Protein AF-Q59081-F1 (afdb_monomer_lite)

Secondary structure (DSSP, 8-state):
--EEETTEEETTGGG-S---TT-------TT-TTS-TT--PPPP--TTS--------TT---GGGGTT------SS---SSSSSS--

pLDDT: mean 97.52, std 2.12, range [86.75, 98.81]

InterPro domains:
  IPR001424 Superoxide dismutase, copper/zinc binding domain [PF00080] (12-82)
  IPR036423 Superoxide dismutase-like, copper/zinc binding domain superfamily [G3DSA:2.60.40.200] (1-87)
  IPR036423 Superoxide dismutase-like, copper/zinc binding domain superfamily [SSF49329] (2-85)

Foldseek 3Di:
DFDDDPNDGHPPCVQPDAAAPPPLVWFADLPDPSHRVRRWAWFDADPVRDTDDDTDNPSDDDPVVCPPHDDDHDPDTPPRGCPPHHD

Structure (mmCIF, N/CA/C/O backbone):
data_AF-Q59081-F1
#
_entry.id   AF-Q59081-F1
#
loop_
_atom_site.group_PDB
_atom_site.id
_atom_site.type_symbol
_atom_site.label_atom_id
_atom_site.label_alt_id
_atom_site.label_comp_id
_atom_site.label_asym_id
_atom_site.label_entity_id
_atom_site.label_seq_id
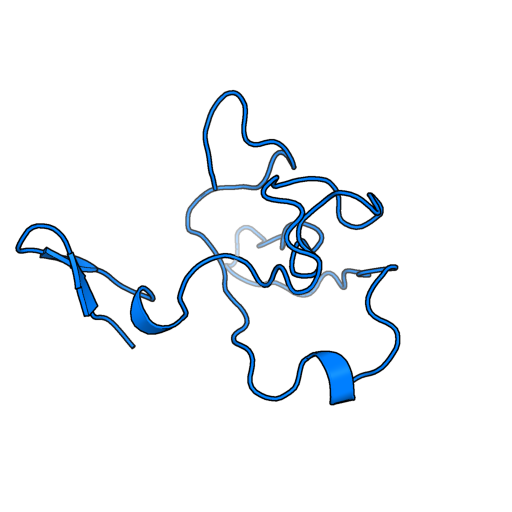_atom_site.pdbx_PDB_ins_code
_atom_site.Cartn_x
_atom_site.Cartn_y
_atom_site.Cartn_z
_atom_site.occupancy
_atom_site.B_iso_or_equiv
_atom_site.auth_seq_id
_atom_site.auth_comp_id
_atom_site.auth_asym_id
_atom_site.auth_atom_id
_atom_site.pdbx_PDB_model_num
ATOM 1 N N . GLU A 1 1 ? -17.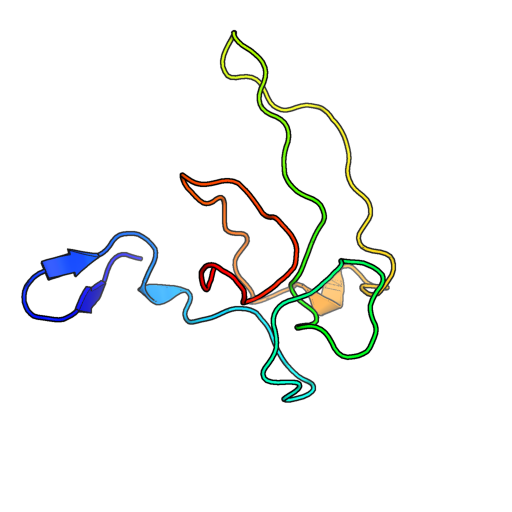180 9.514 5.801 1.00 86.75 1 GLU A N 1
ATOM 2 C CA . GLU A 1 1 ? -17.970 9.514 7.052 1.00 86.75 1 GLU A CA 1
ATOM 3 C C . GLU A 1 1 ? -17.534 8.413 8.006 1.00 86.75 1 GLU A C 1
ATOM 5 O O . GLU A 1 1 ? -17.258 7.306 7.539 1.00 86.75 1 GLU A O 1
ATOM 10 N N . PRO A 1 2 ? -17.457 8.686 9.318 1.00 92.25 2 PRO A N 1
ATOM 11 C CA . PRO A 1 2 ? -17.324 7.635 10.314 1.00 92.25 2 PRO A CA 1
ATOM 12 C C . PRO A 1 2 ? -18.600 6.780 10.368 1.00 92.25 2 PRO A C 1
ATOM 14 O O . PRO A 1 2 ? -19.702 7.270 10.123 1.00 92.25 2 PRO A O 1
ATOM 17 N N . LYS A 1 3 ? -18.456 5.496 10.692 1.00 94.44 3 LYS A N 1
ATOM 18 C CA . LYS A 1 3 ? -19.578 4.576 10.949 1.00 94.44 3 LYS A CA 1
ATOM 19 C C . LYS A 1 3 ? -19.268 3.713 12.167 1.00 94.44 3 LYS A C 1
ATOM 21 O O . LYS A 1 3 ? -18.107 3.563 12.542 1.00 94.44 3 LYS A O 1
ATOM 26 N N . GLU A 1 4 ? -20.299 3.162 12.794 1.00 94.44 4 GLU A N 1
ATOM 27 C CA . GLU A 1 4 ? -20.129 2.236 13.912 1.00 94.44 4 GLU A CA 1
ATOM 28 C C . GLU A 1 4 ? -19.730 0.840 13.409 1.00 94.44 4 GLU A C 1
ATOM 30 O O . GLU A 1 4 ? -20.335 0.314 12.474 1.00 94.44 4 GLU A O 1
ATOM 35 N N . LYS A 1 5 ? -18.706 0.249 14.030 1.00 92.25 5 LYS A N 1
ATOM 36 C CA . LYS A 1 5 ? -18.298 -1.150 13.868 1.00 92.25 5 LYS A CA 1
ATOM 37 C C . LYS A 1 5 ? -17.926 -1.696 15.238 1.00 92.25 5 LYS A C 1
ATOM 39 O O . LYS A 1 5 ? -17.151 -1.068 15.956 1.00 92.25 5 LYS A O 1
ATOM 44 N N . ASP A 1 6 ? -18.513 -2.829 15.610 1.00 94.25 6 ASP A N 1
ATOM 45 C CA . ASP A 1 6 ? -18.269 -3.502 16.892 1.00 94.25 6 ASP A CA 1
ATOM 46 C C . ASP A 1 6 ? -18.422 -2.565 18.114 1.00 94.25 6 ASP A C 1
ATOM 48 O O . ASP A 1 6 ? -17.610 -2.576 19.041 1.00 94.25 6 ASP A O 1
ATOM 52 N N . GLY A 1 7 ? -19.442 -1.696 18.090 1.00 95.75 7 GLY A N 1
ATOM 53 C CA . GLY A 1 7 ? -19.728 -0.726 19.158 1.00 95.75 7 GLY A CA 1
ATOM 54 C C . GLY A 1 7 ? -18.792 0.487 19.203 1.00 95.75 7 GLY A C 1
ATOM 55 O O . GLY A 1 7 ? -18.841 1.269 20.152 1.00 95.75 7 GLY A O 1
ATOM 56 N N . LYS A 1 8 ? -17.906 0.651 18.212 1.00 95.94 8 LYS A N 1
ATOM 57 C CA . LYS A 1 8 ? -16.951 1.763 18.132 1.00 95.94 8 LYS A CA 1
ATOM 58 C C . LYS A 1 8 ? -17.177 2.593 16.878 1.00 95.94 8 LYS A C 1
ATOM 60 O O . LYS A 1 8 ? -17.244 2.069 15.764 1.00 95.94 8 LYS A O 1
ATOM 65 N N . LEU A 1 9 ? -17.217 3.913 17.047 1.00 96.19 9 LEU A N 1
ATOM 66 C CA . LEU A 1 9 ? -17.212 4.844 15.925 1.00 96.19 9 LEU A CA 1
ATOM 67 C C . LEU A 1 9 ? -15.840 4.797 15.236 1.00 96.19 9 LEU A C 1
ATOM 69 O O . LEU A 1 9 ? -14.834 5.218 15.802 1.00 96.19 9 LEU A O 1
ATOM 73 N N . THR A 1 10 ? -15.804 4.264 14.018 1.00 96.44 10 THR A N 1
ATOM 74 C CA . THR A 1 10 ? -14.580 4.038 13.245 1.00 96.44 10 THR A CA 1
ATOM 75 C C . THR A 1 10 ? -14.464 5.091 12.147 1.00 96.44 10 THR A C 1
ATOM 77 O O . THR A 1 10 ? -15.378 5.257 11.334 1.00 96.44 10 THR A O 1
ATOM 80 N N . ALA A 1 11 ? -13.344 5.818 12.125 1.00 96.88 11 ALA A N 1
ATOM 81 C CA . ALA A 1 11 ? -13.064 6.845 11.123 1.00 96.88 11 ALA A CA 1
ATOM 82 C C . ALA A 1 11 ? -13.012 6.247 9.707 1.00 96.88 11 ALA A C 1
ATOM 84 O O . ALA A 1 11 ? -12.543 5.130 9.516 1.00 96.88 11 ALA A O 1
ATOM 85 N N . GLY A 1 12 ? -13.519 6.982 8.714 1.00 96.62 12 GLY A N 1
ATOM 86 C CA . GLY A 1 12 ? -13.436 6.598 7.297 1.00 96.62 12 GLY A CA 1
ATOM 87 C C . GLY A 1 12 ? -14.309 5.414 6.860 1.00 96.62 12 GLY A C 1
ATOM 88 O O . GLY A 1 12 ? -14.546 5.271 5.666 1.00 96.62 12 GLY A O 1
ATOM 89 N N . LEU A 1 13 ? -14.868 4.630 7.791 1.00 96.62 13 LEU A N 1
ATOM 90 C CA . LEU A 1 13 ? -15.581 3.376 7.506 1.00 96.62 13 LEU A CA 1
ATOM 91 C C . LEU A 1 13 ? -16.742 3.514 6.501 1.00 96.62 13 LEU A C 1
ATOM 93 O O . LEU A 1 13 ? -17.097 2.561 5.812 1.00 96.62 13 LEU A O 1
ATOM 97 N N . GLY A 1 14 ? -17.339 4.700 6.379 1.00 96.62 14 GLY A N 1
ATOM 98 C CA . GLY A 1 14 ? -18.363 4.984 5.377 1.00 96.62 14 GLY A CA 1
ATOM 99 C C . GLY A 1 14 ? -17.914 4.848 3.920 1.00 96.62 14 GLY A C 1
ATOM 100 O O . GLY A 1 14 ? -18.791 4.702 3.074 1.00 96.62 14 GLY A O 1
ATOM 101 N N . ALA A 1 15 ? -16.608 4.866 3.643 1.00 97.56 15 ALA A N 1
ATOM 102 C CA . ALA A 1 15 ? -16.040 4.656 2.312 1.00 97.56 15 ALA A CA 1
ATOM 103 C C . ALA A 1 15 ? -16.197 3.214 1.794 1.00 97.56 15 ALA A C 1
ATOM 105 O O . ALA A 1 15 ? -16.229 3.007 0.585 1.00 97.56 15 ALA A O 1
ATOM 106 N N . GLY A 1 16 ? -16.347 2.231 2.689 1.00 96.81 16 GLY A N 1
ATOM 107 C CA . GLY A 1 16 ? -16.316 0.813 2.327 1.00 96.81 16 GLY A CA 1
ATOM 108 C C . GLY A 1 16 ? -14.891 0.257 2.254 1.00 96.81 16 GLY A C 1
ATOM 109 O O . GLY A 1 16 ? -13.980 0.807 2.869 1.00 96.81 16 GLY A O 1
ATOM 110 N N . GLY A 1 17 ? -14.729 -0.873 1.562 1.00 97.00 17 GLY A N 1
ATOM 111 C CA . GLY A 1 17 ? -13.420 -1.473 1.290 1.00 97.00 17 GLY A CA 1
ATOM 112 C C . GLY A 1 17 ? -12.727 -0.843 0.079 1.00 97.00 17 GLY A C 1
ATOM 113 O O . GLY A 1 17 ? -13.213 0.134 -0.494 1.00 97.00 17 GLY A O 1
ATOM 114 N N . HIS A 1 18 ? -11.604 -1.432 -0.329 1.00 98.50 18 HIS A N 1
ATOM 115 C CA . HIS A 1 18 ? -10.894 -1.025 -1.540 1.00 98.50 18 HIS A CA 1
ATOM 116 C C . HIS A 1 18 ? -11.792 -1.146 -2.778 1.00 98.50 18 HIS A C 1
ATOM 118 O O . HIS A 1 18 ? -12.659 -2.018 -2.867 1.00 98.50 18 HIS A O 1
ATOM 124 N N . TRP A 1 19 ? -11.589 -0.251 -3.746 1.00 98.62 19 TRP A N 1
ATOM 125 C CA . TRP A 1 19 ? -12.352 -0.269 -4.989 1.00 98.62 19 TRP A CA 1
ATOM 126 C C . TRP A 1 19 ? -11.926 -1.452 -5.863 1.00 98.62 19 TRP A C 1
ATOM 128 O O . TRP A 1 19 ? -10.875 -1.428 -6.504 1.00 98.62 19 TRP A O 1
ATOM 138 N N . ASP A 1 20 ? -12.768 -2.482 -5.893 1.00 98.56 20 ASP A N 1
ATOM 139 C CA . ASP A 1 20 ? -12.531 -3.725 -6.625 1.00 98.56 20 ASP A CA 1
ATOM 140 C C . ASP A 1 20 ? -13.688 -4.060 -7.589 1.00 98.56 20 ASP A C 1
ATOM 142 O O . ASP A 1 20 ? -14.502 -4.949 -7.335 1.00 98.56 20 ASP A O 1
ATOM 146 N N . PRO A 1 21 ? -13.809 -3.348 -8.722 1.00 97.94 21 PRO A N 1
ATOM 147 C CA . PRO A 1 21 ? -14.873 -3.594 -9.695 1.00 97.94 21 PRO A CA 1
ATOM 148 C C . PRO A 1 21 ? -14.699 -4.907 -10.474 1.00 97.94 21 PRO A C 1
ATOM 150 O O . PRO A 1 21 ? -15.607 -5.295 -11.207 1.00 97.94 21 PRO A O 1
ATOM 153 N N . LYS A 1 22 ? -13.540 -5.570 -10.361 1.00 97.31 22 LYS A N 1
ATOM 154 C CA . LYS A 1 22 ? -13.248 -6.847 -11.026 1.00 97.31 22 LYS A CA 1
ATOM 155 C C . LYS A 1 22 ? -13.403 -8.049 -10.088 1.00 97.31 22 LYS A C 1
ATOM 157 O O . LYS A 1 22 ? -13.193 -9.167 -10.549 1.00 97.31 22 LYS A O 1
ATOM 162 N N . ASP A 1 23 ? -13.794 -7.820 -8.831 1.00 97.75 23 ASP A N 1
ATOM 163 C CA . ASP A 1 23 ? -13.970 -8.853 -7.804 1.00 97.75 23 ASP A CA 1
ATOM 164 C C . ASP A 1 23 ? -12.728 -9.757 -7.676 1.00 97.75 23 ASP A C 1
ATOM 166 O O . ASP A 1 23 ? -12.828 -10.986 -7.597 1.00 97.75 23 ASP A O 1
ATOM 170 N N . THR A 1 24 ? -11.542 -9.136 -7.709 1.00 98.19 24 THR A N 1
ATOM 171 C CA . THR A 1 24 ? -10.257 -9.826 -7.573 1.00 98.19 24 THR A CA 1
ATOM 172 C C . THR A 1 24 ? -10.047 -10.381 -6.169 1.00 98.19 24 THR A C 1
ATOM 174 O O . THR A 1 24 ? -9.363 -11.393 -6.022 1.00 98.19 24 THR A O 1
ATOM 177 N N . LYS A 1 25 ? -10.659 -9.759 -5.148 1.00 97.69 25 LYS A N 1
ATOM 178 C CA . LYS A 1 25 ? -10.587 -10.161 -3.732 1.00 97.69 25 LYS A CA 1
ATOM 179 C C . LYS A 1 25 ? -9.160 -10.270 -3.179 1.00 97.69 25 LYS A C 1
ATOM 181 O O . LYS A 1 25 ? -8.921 -11.070 -2.274 1.00 97.69 25 LYS A O 1
ATOM 186 N N . GLN A 1 26 ? -8.224 -9.500 -3.727 1.00 98.00 26 GLN A N 1
ATOM 187 C CA . GLN A 1 26 ? -6.848 -9.453 -3.242 1.00 98.00 26 GLN A CA 1
ATOM 188 C C . GLN A 1 26 ? -6.259 -8.050 -3.385 1.00 98.00 26 GLN A C 1
ATOM 190 O O . GLN A 1 26 ? -6.391 -7.400 -4.430 1.00 98.00 26 GLN A O 1
ATOM 195 N N . HIS A 1 27 ? -5.579 -7.617 -2.330 1.00 98.75 27 HIS A N 1
ATOM 196 C CA . HIS A 1 27 ? -4.760 -6.419 -2.337 1.00 98.75 27 HIS A CA 1
ATOM 197 C C . HIS A 1 27 ? -3.396 -6.716 -2.974 1.00 98.75 27 HIS A C 1
ATOM 199 O O . HIS A 1 27 ? -2.800 -7.771 -2.737 1.00 98.75 27 HIS A O 1
ATOM 205 N N . GLY A 1 28 ? -2.890 -5.796 -3.795 1.00 98.69 28 GLY A N 1
ATOM 206 C CA . GLY A 1 28 ? -1.649 -6.010 -4.530 1.00 98.69 28 GLY A CA 1
ATOM 207 C C . GLY A 1 28 ? -1.027 -4.742 -5.099 1.00 98.69 28 GLY A C 1
ATOM 208 O O . GLY A 1 28 ? -1.322 -3.621 -4.683 1.00 98.69 28 GLY A O 1
ATOM 209 N N . TYR A 1 29 ? -0.114 -4.918 -6.054 1.00 98.75 29 TYR A N 1
ATOM 210 C CA . TYR A 1 29 ? 0.646 -3.792 -6.592 1.00 98.75 29 TYR A CA 1
ATOM 211 C C . TYR A 1 29 ? -0.192 -2.891 -7.520 1.00 98.75 29 TYR A C 1
ATOM 213 O O . TYR A 1 29 ? -1.057 -3.369 -8.257 1.00 98.75 29 TYR A O 1
ATOM 221 N N . PRO A 1 30 ? 0.151 -1.596 -7.648 1.00 98.75 30 PRO A N 1
ATOM 222 C CA . PRO A 1 30 ? -0.554 -0.672 -8.547 1.00 98.75 30 PRO A CA 1
ATOM 223 C C . PRO A 1 30 ? -0.499 -1.054 -10.034 1.00 98.75 30 PRO A C 1
ATOM 225 O O . PRO A 1 30 ? -1.338 -0.622 -10.828 1.00 98.75 30 PRO A O 1
ATOM 228 N N . TRP A 1 31 ? 0.494 -1.856 -10.420 1.00 98.69 31 TRP A N 1
ATOM 229 C CA . TRP A 1 31 ? 0.705 -2.397 -11.767 1.00 98.69 31 TRP A CA 1
ATOM 230 C C . TRP A 1 31 ? 0.260 -3.860 -11.916 1.00 98.69 31 TRP A C 1
ATOM 232 O O . TRP A 1 31 ? 0.504 -4.460 -12.959 1.00 98.69 31 TRP A O 1
ATOM 242 N N . GLN A 1 32 ? -0.360 -4.441 -10.889 1.00 98.69 32 GLN A N 1
ATOM 243 C CA . GLN A 1 32 ? -0.814 -5.825 -10.885 1.00 98.69 32 GLN A CA 1
ATOM 244 C C . GLN A 1 32 ? -2.286 -5.906 -11.319 1.00 98.69 32 GLN A C 1
ATOM 246 O O . GLN A 1 32 ? -3.176 -5.314 -10.707 1.00 98.69 32 GLN A O 1
ATOM 251 N N . ASP A 1 33 ? -2.556 -6.618 -12.413 1.00 98.44 33 ASP A N 1
ATOM 252 C CA . ASP A 1 33 ? -3.888 -6.644 -13.031 1.00 98.44 33 ASP A CA 1
ATOM 253 C C . ASP A 1 33 ? -4.934 -7.437 -12.239 1.00 98.44 33 ASP A C 1
ATOM 255 O O . ASP A 1 33 ? -6.128 -7.158 -12.376 1.00 98.44 33 ASP A O 1
ATOM 259 N N . ASP A 1 34 ? -4.496 -8.381 -11.407 1.00 98.31 34 ASP A N 1
ATOM 260 C CA . ASP A 1 34 ? -5.330 -9.174 -10.505 1.00 98.31 34 ASP A CA 1
ATOM 261 C C . ASP A 1 34 ? -5.409 -8.584 -9.084 1.00 98.31 34 ASP A C 1
ATOM 263 O O . ASP A 1 34 ? -5.946 -9.229 -8.200 1.00 98.31 34 ASP A O 1
ATOM 267 N N . ALA A 1 35 ? -4.928 -7.365 -8.829 1.00 98.69 35 ALA A N 1
ATOM 268 C CA . ALA A 1 35 ? -5.148 -6.644 -7.566 1.00 98.69 35 ALA A CA 1
ATOM 269 C C . ALA A 1 35 ? -6.393 -5.739 -7.630 1.00 98.69 35 ALA A C 1
ATOM 271 O O . ALA A 1 35 ? -6.832 -5.384 -8.733 1.00 98.69 35 ALA A O 1
ATOM 272 N N . HIS A 1 36 ? -6.920 -5.283 -6.486 1.00 98.75 36 HIS A N 1
ATOM 273 C CA . HIS A 1 36 ? -8.015 -4.301 -6.462 1.00 98.75 36 HIS A CA 1
ATOM 274 C C . HIS A 1 36 ? -7.682 -3.107 -7.369 1.00 98.75 36 HIS A C 1
ATOM 276 O O . HIS A 1 36 ? -6.561 -2.599 -7.347 1.00 98.75 36 HIS A O 1
ATOM 282 N N . LEU A 1 37 ? -8.623 -2.623 -8.188 1.00 98.62 37 LEU A N 1
ATOM 283 C CA . LEU A 1 37 ? -8.343 -1.519 -9.125 1.00 98.62 37 LEU A CA 1
ATOM 284 C C . LEU A 1 37 ? -7.974 -0.209 -8.407 1.00 98.62 37 LEU A C 1
ATOM 286 O O . LEU A 1 37 ? -7.240 0.609 -8.959 1.00 98.62 37 LEU A O 1
ATOM 290 N N . GLY A 1 38 ? -8.462 -0.036 -7.177 1.00 98.69 38 GLY A N 1
ATOM 291 C CA . GLY A 1 38 ? -8.157 1.089 -6.300 1.00 98.69 38 GLY A CA 1
ATOM 292 C C . GLY A 1 38 ? -6.788 1.050 -5.621 1.00 98.69 38 GLY A C 1
ATOM 293 O O . GLY A 1 38 ? -6.476 2.004 -4.918 1.00 98.69 38 GLY A O 1
ATOM 294 N N . ASP A 1 39 ? -5.978 0.004 -5.812 1.00 98.81 39 ASP A N 1
ATOM 295 C CA . ASP A 1 39 ? -4.631 -0.057 -5.236 1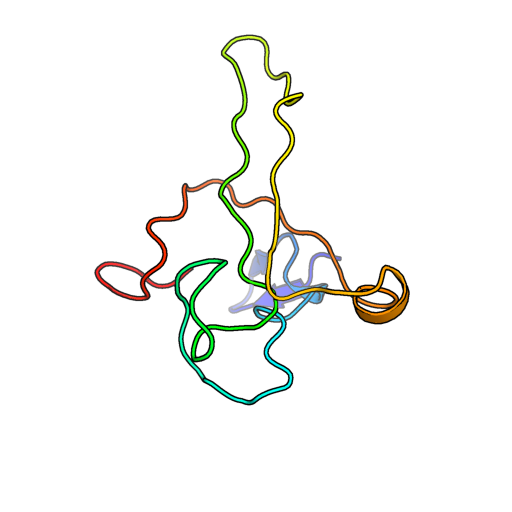.00 98.81 39 ASP A CA 1
ATOM 296 C C . ASP A 1 39 ? -3.683 0.900 -5.988 1.00 98.81 39 ASP A C 1
ATOM 298 O O . ASP A 1 39 ? -3.402 0.731 -7.184 1.00 98.81 39 ASP A O 1
ATOM 302 N N . LEU A 1 40 ? -3.211 1.932 -5.279 1.00 98.81 40 LEU A N 1
ATOM 303 C CA . LEU A 1 40 ? -2.338 3.010 -5.766 1.00 98.81 40 LEU A CA 1
ATOM 304 C C . LEU A 1 40 ? -0.939 2.893 -5.137 1.00 98.81 40 LEU A C 1
ATOM 306 O O . LEU A 1 40 ? -0.792 2.231 -4.114 1.00 98.81 40 LEU A O 1
ATOM 310 N N . PRO A 1 41 ? 0.107 3.539 -5.688 1.00 98.75 41 PRO A N 1
ATOM 311 C CA . PRO A 1 41 ? 1.386 3.608 -4.988 1.00 98.75 41 PRO A CA 1
ATOM 312 C C . PRO A 1 41 ? 1.250 4.359 -3.657 1.00 98.75 41 PRO A C 1
ATOM 314 O O . PRO A 1 41 ? 0.508 5.341 -3.569 1.00 98.75 41 PRO A O 1
ATOM 317 N N . ALA A 1 42 ? 2.008 3.928 -2.647 1.00 98.62 42 ALA A N 1
ATOM 318 C CA . ALA A 1 42 ? 2.002 4.552 -1.328 1.00 98.62 42 ALA A CA 1
ATOM 319 C C . ALA A 1 42 ? 2.349 6.053 -1.384 1.00 98.62 42 ALA A C 1
ATOM 321 O O . ALA A 1 42 ? 3.275 6.481 -2.080 1.00 98.62 42 ALA A O 1
ATOM 322 N N . LEU A 1 43 ? 1.628 6.857 -0.598 1.00 98.75 43 LEU A N 1
ATOM 323 C CA . LEU A 1 43 ? 1.902 8.283 -0.442 1.00 98.75 43 LEU A CA 1
ATOM 324 C C . LEU A 1 43 ? 3.137 8.497 0.443 1.00 98.75 43 LEU A C 1
ATOM 326 O O . LEU A 1 43 ? 3.212 7.973 1.552 1.00 98.75 43 LEU A O 1
ATOM 330 N N . THR A 1 44 ? 4.078 9.328 -0.007 1.00 98.69 44 THR A N 1
ATOM 331 C CA . THR A 1 44 ? 5.214 9.756 0.823 1.00 98.69 44 THR A CA 1
ATOM 332 C C . THR A 1 44 ? 4.904 11.080 1.514 1.00 98.69 44 THR A C 1
ATOM 334 O O . THR A 1 44 ? 4.618 12.076 0.846 1.00 98.69 44 THR A O 1
ATOM 337 N N . VAL A 1 45 ? 5.020 11.097 2.843 1.00 98.62 45 VAL A N 1
ATOM 338 C CA . VAL A 1 45 ? 4.926 12.302 3.678 1.00 98.62 45 VAL A CA 1
ATOM 339 C C . VAL A 1 45 ? 6.304 12.590 4.274 1.00 98.62 45 VAL A C 1
ATOM 341 O O . VAL A 1 45 ? 6.930 11.701 4.851 1.00 98.62 45 VAL A O 1
ATOM 344 N N . LEU A 1 46 ? 6.798 13.817 4.111 1.00 98.62 46 LEU A N 1
ATOM 345 C CA . LEU A 1 46 ? 8.087 14.250 4.648 1.00 98.62 46 LEU A CA 1
ATOM 346 C C . LEU A 1 46 ? 7.991 14.589 6.143 1.00 98.62 46 LEU A C 1
ATOM 348 O O . LEU A 1 46 ? 6.910 14.688 6.721 1.00 98.62 46 LEU A O 1
ATOM 352 N N . HIS A 1 47 ? 9.146 14.796 6.779 1.00 98.56 47 HIS A N 1
ATOM 353 C CA . HIS A 1 47 ? 9.236 15.102 8.211 1.00 98.56 47 HIS A CA 1
ATOM 354 C C . HIS A 1 47 ? 8.485 16.383 8.625 1.00 98.56 47 HIS A C 1
ATOM 356 O O . HIS A 1 47 ? 8.058 16.497 9.769 1.00 98.56 47 HIS A O 1
ATOM 362 N N . ASP A 1 48 ? 8.300 17.332 7.705 1.00 98.56 48 ASP A N 1
ATOM 363 C CA . ASP A 1 48 ? 7.534 18.565 7.927 1.00 98.56 48 ASP A CA 1
ATOM 364 C C . ASP A 1 48 ? 6.008 18.385 7.778 1.00 98.56 48 ASP A C 1
ATOM 366 O O . ASP A 1 48 ? 5.254 19.343 7.938 1.00 98.56 48 ASP A O 1
ATOM 370 N N . GLY A 1 49 ? 5.544 17.168 7.475 1.00 98.62 49 GLY A N 1
ATOM 371 C CA . GLY A 1 49 ? 4.134 16.843 7.263 1.00 98.62 49 GLY A CA 1
ATOM 372 C C . GLY A 1 49 ? 3.626 17.099 5.842 1.00 98.62 49 GLY A C 1
ATOM 373 O O . GLY A 1 49 ? 2.433 16.932 5.591 1.00 98.62 49 GLY A O 1
ATOM 374 N N . THR A 1 50 ? 4.489 17.491 4.900 1.00 98.75 50 THR A N 1
ATOM 375 C CA . THR A 1 50 ? 4.091 17.745 3.509 1.00 98.75 50 THR A CA 1
ATOM 376 C C . THR A 1 50 ? 4.130 16.482 2.647 1.00 98.75 50 THR A C 1
ATOM 378 O O . THR A 1 50 ? 4.938 15.579 2.859 1.00 98.75 50 THR A O 1
ATOM 381 N N . ALA A 1 51 ? 3.261 16.429 1.634 1.00 98.81 51 ALA A N 1
ATOM 382 C CA . ALA A 1 51 ? 3.212 15.362 0.638 1.00 98.81 51 ALA A CA 1
ATOM 383 C C . ALA A 1 51 ? 3.069 15.974 -0.763 1.00 98.81 51 ALA A C 1
ATOM 385 O O . ALA A 1 51 ? 2.006 16.472 -1.129 1.00 98.81 51 ALA A O 1
ATOM 386 N N . ALA A 1 52 ? 4.160 15.973 -1.532 1.00 98.44 52 ALA A N 1
ATOM 387 C CA . ALA A 1 52 ? 4.232 16.605 -2.857 1.00 98.44 52 ALA A CA 1
ATOM 388 C C . ALA A 1 52 ? 4.803 15.684 -3.951 1.00 98.44 52 ALA A C 1
ATOM 390 O O . ALA A 1 52 ? 4.966 16.107 -5.095 1.00 98.44 52 ALA A O 1
ATOM 391 N N . ASN A 1 53 ? 5.131 14.433 -3.617 1.00 98.62 53 ASN A N 1
ATOM 392 C CA . ASN A 1 53 ? 5.630 13.469 -4.591 1.00 98.62 53 ASN A CA 1
ATOM 393 C C . ASN A 1 53 ? 4.460 12.905 -5.422 1.00 98.62 53 ASN A C 1
ATOM 395 O O . ASN A 1 53 ? 3.538 12.336 -4.837 1.00 98.62 53 ASN A O 1
ATOM 399 N N . PRO A 1 54 ? 4.458 13.061 -6.760 1.00 98.62 54 PRO A N 1
ATOM 400 C CA . PRO A 1 54 ? 3.408 12.494 -7.594 1.00 98.62 54 PRO A CA 1
ATOM 401 C C . PRO A 1 54 ? 3.557 10.974 -7.695 1.00 98.62 54 PRO A C 1
ATOM 403 O O . PRO A 1 54 ? 4.667 10.449 -7.767 1.00 98.62 54 PRO A O 1
ATOM 406 N N . VAL A 1 55 ? 2.422 10.286 -7.794 1.00 98.75 55 VAL A N 1
ATOM 407 C CA . VAL A 1 55 ? 2.348 8.841 -8.024 1.00 98.75 55 VAL A CA 1
ATOM 408 C C . VAL A 1 55 ? 1.525 8.545 -9.274 1.00 98.75 55 VAL A C 1
ATOM 410 O O . VAL A 1 55 ? 0.657 9.328 -9.662 1.00 98.75 55 VAL A O 1
ATOM 413 N N . LEU A 1 56 ? 1.803 7.413 -9.918 1.00 98.75 56 LEU A N 1
ATOM 414 C CA . LEU A 1 56 ? 1.108 6.961 -11.120 1.00 98.75 56 LEU A CA 1
ATOM 415 C C . LEU A 1 56 ? 0.394 5.638 -10.838 1.00 98.75 56 LEU A C 1
ATOM 417 O O . LEU A 1 56 ? 1.033 4.666 -10.447 1.00 98.75 56 LEU A O 1
ATOM 421 N N . ALA A 1 57 ? -0.908 5.588 -11.110 1.00 98.75 57 ALA A N 1
ATOM 422 C CA . ALA A 1 57 ? -1.686 4.355 -11.129 1.00 98.75 57 ALA A CA 1
ATOM 423 C C . ALA A 1 57 ? -1.859 3.889 -12.585 1.00 98.75 57 ALA A C 1
ATOM 425 O O . ALA A 1 57 ? -2.761 4.363 -13.276 1.00 98.75 57 ALA A O 1
ATOM 426 N N . PRO A 1 58 ? -1.005 2.983 -13.099 1.00 98.69 58 PRO A N 1
ATOM 427 C CA . PRO A 1 58 ? -0.978 2.666 -14.525 1.00 98.69 58 PRO A CA 1
ATOM 428 C C . PRO A 1 58 ? -2.246 1.960 -15.020 1.00 98.69 58 PRO A C 1
ATOM 430 O O . PRO A 1 58 ? -2.464 1.927 -16.229 1.00 98.69 58 PRO A O 1
ATOM 433 N N . ARG A 1 59 ? -3.081 1.400 -14.137 1.00 98.69 59 ARG A N 1
ATOM 434 C CA . ARG A 1 59 ? -4.320 0.688 -14.499 1.00 98.69 59 ARG A CA 1
ATOM 435 C C . ARG A 1 59 ? -5.539 1.604 -14.662 1.00 98.69 59 ARG A C 1
ATOM 437 O O . ARG A 1 59 ? -6.461 1.233 -15.382 1.00 98.69 59 ARG A O 1
ATOM 444 N N . ILE A 1 60 ? -5.525 2.800 -14.071 1.00 98.56 60 ILE A N 1
ATOM 445 C CA . ILE A 1 60 ? -6.608 3.789 -14.179 1.00 98.56 60 ILE A CA 1
ATOM 446 C C . ILE A 1 60 ? -6.313 4.697 -15.374 1.00 98.56 60 ILE A C 1
ATOM 448 O O . ILE A 1 60 ? -5.254 5.321 -15.436 1.00 98.56 60 ILE A O 1
ATOM 452 N N . LYS A 1 61 ? -7.218 4.738 -16.357 1.00 98.50 61 LYS A N 1
ATOM 453 C CA . LYS A 1 61 ? -6.949 5.377 -17.658 1.00 98.50 61 LYS A CA 1
ATOM 454 C C . LYS A 1 61 ? -7.660 6.711 -17.843 1.00 98.50 61 LYS A C 1
ATOM 456 O O . LYS A 1 61 ? -7.132 7.565 -18.552 1.00 98.50 61 LYS A O 1
ATOM 461 N N . HIS A 1 62 ? -8.810 6.909 -17.202 1.00 98.56 62 HIS A N 1
ATOM 462 C CA . HIS A 1 62 ? -9.594 8.133 -17.333 1.00 98.56 62 HIS A CA 1
ATOM 463 C C . HIS A 1 62 ? -9.947 8.707 -15.962 1.00 98.56 62 HIS A C 1
ATOM 465 O O . HIS A 1 62 ? -10.206 7.978 -15.009 1.00 98.56 62 HIS A O 1
ATOM 471 N N . LEU A 1 63 ? -10.012 10.038 -15.871 1.00 98.44 63 LEU A N 1
ATOM 472 C CA . LEU A 1 63 ? -10.442 10.726 -14.647 1.00 98.44 63 LEU A CA 1
ATOM 473 C C . LEU A 1 63 ? -11.896 10.416 -14.276 1.00 98.44 63 LEU A C 1
ATOM 475 O O . LEU A 1 63 ? -12.272 10.530 -13.114 1.00 98.44 63 LEU A O 1
ATOM 479 N N . ASP A 1 64 ? -12.717 10.037 -15.252 1.00 98.38 64 ASP A N 1
ATOM 480 C CA . ASP A 1 64 ? -14.116 9.704 -15.009 1.00 98.38 64 ASP A CA 1
ATOM 481 C C . ASP A 1 64 ? -14.272 8.364 -14.276 1.00 98.38 64 ASP A C 1
ATOM 483 O O . ASP A 1 64 ? -15.222 8.218 -13.510 1.00 98.38 64 ASP A O 1
ATOM 487 N N . ASP A 1 65 ? -13.301 7.449 -14.406 1.00 98.06 65 ASP A N 1
ATOM 488 C CA . ASP A 1 65 ? -13.315 6.133 -13.750 1.00 98.06 65 ASP A CA 1
ATOM 489 C C . ASP A 1 65 ? -13.234 6.247 -12.217 1.00 98.06 65 A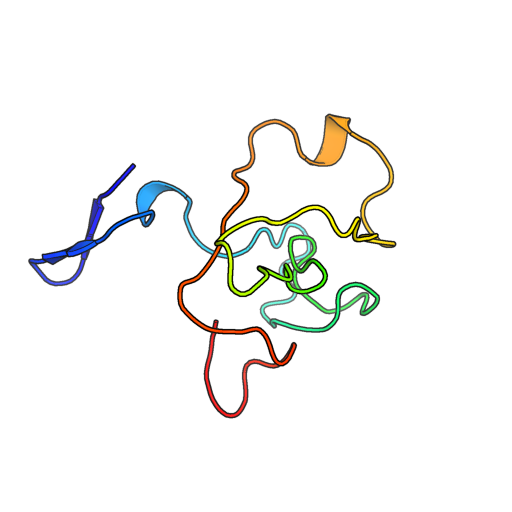SP A C 1
ATOM 491 O O . ASP A 1 65 ? -13.691 5.361 -11.504 1.00 98.06 65 ASP A O 1
ATOM 495 N N . VAL A 1 66 ? -12.663 7.341 -11.696 1.00 98.31 66 VAL A N 1
ATOM 496 C CA . VAL A 1 66 ? -12.499 7.568 -10.247 1.00 98.31 66 VAL A CA 1
ATOM 497 C C . VAL A 1 66 ? -13.603 8.436 -9.638 1.00 98.31 66 VAL A C 1
ATOM 499 O O . VAL A 1 66 ? -13.610 8.690 -8.432 1.00 98.31 66 VAL A O 1
ATOM 502 N N . ARG A 1 67 ? -14.553 8.921 -10.445 1.00 97.94 67 ARG A N 1
ATOM 503 C CA . ARG A 1 67 ? -15.658 9.745 -9.937 1.00 97.94 67 ARG A CA 1
ATOM 504 C C . ARG A 1 67 ? -16.630 8.901 -9.121 1.00 97.94 67 ARG A C 1
ATOM 506 O O . ARG A 1 67 ? -16.943 7.774 -9.470 1.00 97.94 67 ARG A O 1
ATOM 513 N N . GLY A 1 68 ? -17.153 9.485 -8.044 1.00 97.38 68 GLY A N 1
ATOM 514 C CA . GLY A 1 68 ? -18.083 8.792 -7.145 1.00 97.38 68 GLY A CA 1
ATOM 515 C C . GLY A 1 68 ? -17.409 7.821 -6.170 1.00 97.38 68 GLY A C 1
ATOM 516 O O . GLY A 1 68 ? -18.101 7.205 -5.364 1.00 97.38 68 GLY A O 1
ATOM 517 N N . HIS A 1 69 ? -16.078 7.726 -6.202 1.00 98.25 69 HIS A N 1
ATOM 518 C CA . HIS A 1 69 ? -15.273 6.985 -5.236 1.00 98.25 69 HIS A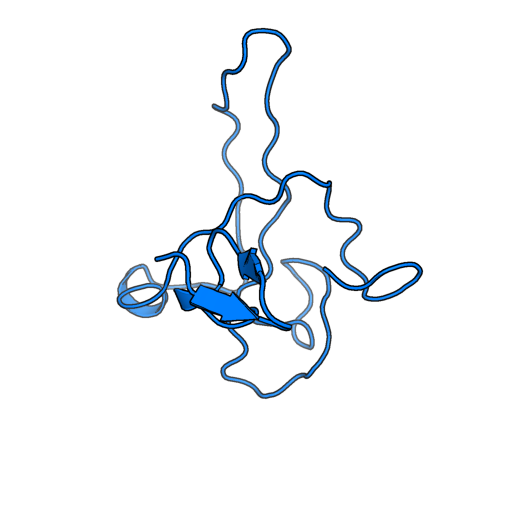 CA 1
ATOM 519 C C . HIS A 1 69 ? -14.623 7.927 -4.211 1.00 98.25 69 HIS A C 1
ATOM 521 O O . HIS A 1 69 ? -14.696 9.154 -4.316 1.00 98.25 69 HIS A O 1
ATOM 527 N N . SER A 1 70 ? -13.989 7.346 -3.197 1.00 98.12 70 SER A N 1
ATOM 528 C CA . SER A 1 70 ? -13.227 8.057 -2.168 1.00 98.12 70 SER A CA 1
ATOM 529 C C . SER A 1 70 ? -11.731 7.802 -2.317 1.00 98.12 70 SER A C 1
ATOM 531 O O . SER A 1 70 ? -11.328 6.678 -2.603 1.00 98.12 70 SER A O 1
ATOM 533 N N . LEU A 1 71 ? -10.914 8.815 -2.031 1.00 98.38 71 LEU A N 1
ATOM 534 C CA . LEU A 1 71 ? -9.473 8.660 -1.836 1.00 98.38 71 LEU A CA 1
ATOM 535 C C . LEU A 1 71 ? -9.184 8.496 -0.338 1.00 98.38 71 LEU A C 1
ATOM 537 O O . LEU A 1 71 ? -9.642 9.317 0.459 1.00 98.38 71 LEU A O 1
ATOM 541 N N . MET A 1 72 ? -8.440 7.453 0.039 1.00 98.31 72 MET A N 1
ATOM 542 C CA . MET A 1 72 ? -8.110 7.142 1.432 1.00 98.31 72 MET A CA 1
ATOM 543 C C . MET A 1 72 ? -6.601 7.218 1.666 1.00 98.31 72 MET A C 1
ATOM 545 O O . MET A 1 72 ? -5.815 6.800 0.822 1.00 98.31 72 MET A O 1
ATOM 549 N N . ILE A 1 73 ? -6.202 7.744 2.823 1.00 98.19 73 ILE A N 1
ATOM 550 C CA . ILE A 1 73 ? -4.819 7.718 3.310 1.00 98.19 73 ILE A CA 1
ATOM 551 C C . ILE A 1 73 ? -4.852 7.006 4.661 1.00 98.19 73 ILE A C 1
ATOM 553 O O . ILE A 1 73 ? -5.553 7.443 5.576 1.00 98.19 73 ILE A O 1
ATOM 557 N N . HIS A 1 74 ? -4.135 5.890 4.764 1.00 97.88 74 HIS A N 1
ATOM 558 C CA . HIS A 1 74 ? -4.098 5.056 5.963 1.00 97.88 74 HIS A CA 1
ATOM 559 C C . HIS A 1 74 ? -3.040 5.573 6.946 1.00 97.88 74 HIS A C 1
ATOM 561 O O . HIS A 1 74 ? -2.116 6.295 6.577 1.00 97.88 74 HIS A O 1
ATOM 567 N N . ALA A 1 75 ? -3.175 5.199 8.221 1.00 97.44 75 ALA A N 1
ATOM 568 C CA . ALA A 1 75 ? -2.159 5.498 9.233 1.00 97.44 75 ALA A CA 1
ATOM 569 C C . ALA A 1 75 ? -0.896 4.626 9.078 1.00 97.44 75 ALA A C 1
ATOM 571 O O . ALA A 1 75 ? 0.184 5.032 9.500 1.00 97.44 75 ALA A O 1
ATOM 572 N N . GLY A 1 76 ? -1.049 3.419 8.519 1.00 97.25 76 GLY A N 1
ATOM 573 C CA . GLY A 1 76 ? 0.044 2.502 8.194 1.00 97.25 76 GLY A CA 1
ATOM 574 C C . GLY A 1 76 ? 0.599 2.720 6.784 1.00 97.25 76 GLY A C 1
ATOM 575 O O . GLY A 1 76 ? 0.072 3.518 6.013 1.00 97.25 76 GLY A O 1
ATOM 576 N N . GLY A 1 77 ? 1.674 1.997 6.466 1.00 97.81 77 GLY A N 1
ATOM 577 C CA . GLY A 1 77 ? 2.192 1.910 5.100 1.00 97.81 77 GLY A CA 1
ATOM 578 C C . GLY A 1 77 ? 1.412 0.912 4.241 1.00 97.81 77 GLY A C 1
ATOM 579 O O . GLY A 1 77 ? 0.387 0.384 4.662 1.00 97.81 77 GLY A O 1
ATOM 580 N N . ASP A 1 78 ? 1.951 0.629 3.060 1.00 98.62 78 ASP A N 1
ATOM 581 C CA . ASP A 1 78 ? 1.398 -0.325 2.102 1.00 98.62 78 ASP A CA 1
ATOM 582 C C . ASP A 1 78 ? 2.552 -1.190 1.559 1.00 98.62 78 ASP A C 1
ATOM 584 O O . ASP A 1 78 ? 3.528 -0.669 1.012 1.00 98.62 78 ASP A O 1
ATOM 588 N N . ASN A 1 79 ? 2.497 -2.503 1.799 1.00 98.31 79 ASN A N 1
ATOM 589 C CA . ASN A 1 79 ? 3.453 -3.483 1.268 1.00 98.31 79 ASN A CA 1
ATOM 590 C C . ASN A 1 79 ? 2.931 -4.192 0.007 1.00 98.31 79 ASN A C 1
ATOM 592 O O . ASN A 1 79 ? 3.626 -5.072 -0.507 1.00 98.31 79 ASN A O 1
ATOM 596 N N . HIS A 1 80 ? 1.737 -3.823 -0.463 1.00 98.56 80 HIS A N 1
ATOM 597 C CA . HIS A 1 80 ? 1.051 -4.355 -1.630 1.00 98.56 80 HIS A CA 1
ATOM 598 C C . HIS A 1 80 ? 0.799 -5.866 -1.550 1.00 98.56 80 HIS A C 1
ATOM 600 O O . HIS A 1 80 ? 1.052 -6.602 -2.503 1.00 98.56 80 HIS A O 1
ATOM 606 N N . SER A 1 81 ? 0.364 -6.345 -0.382 1.00 98.44 81 SER A N 1
ATOM 607 C CA . SER A 1 81 ? 0.029 -7.752 -0.147 1.00 98.44 81 SER A CA 1
ATOM 608 C C . SER A 1 81 ? -0.817 -7.909 1.115 1.00 98.44 81 SER A C 1
ATOM 610 O O . SER A 1 81 ? -0.479 -7.355 2.155 1.00 98.44 81 SER A O 1
ATOM 612 N N . ASP A 1 82 ? -1.838 -8.768 1.069 1.00 98.25 82 ASP A N 1
ATOM 613 C CA . ASP A 1 82 ? -2.639 -9.153 2.246 1.00 98.25 82 ASP A CA 1
ATOM 614 C C . ASP A 1 82 ? -1.845 -9.933 3.317 1.00 98.25 82 ASP A C 1
ATOM 616 O O . ASP A 1 82 ? -2.326 -10.193 4.423 1.00 98.25 82 ASP A O 1
ATOM 620 N N . HIS A 1 83 ? -0.614 -10.341 2.996 1.00 97.50 83 HIS A N 1
ATOM 621 C CA . HIS A 1 83 ? 0.315 -10.984 3.918 1.00 97.50 83 HIS A CA 1
ATOM 622 C C . HIS A 1 83 ? 1.522 -10.073 4.202 1.00 97.50 83 HIS A C 1
ATOM 624 O O . HIS A 1 83 ? 2.125 -9.559 3.254 1.00 97.50 83 HIS A O 1
ATOM 630 N N . PRO A 1 84 ? 1.947 -9.909 5.472 1.00 97.38 84 PRO A N 1
ATOM 631 C CA . PRO A 1 84 ? 1.452 -10.586 6.677 1.00 97.38 84 PRO A CA 1
ATOM 632 C C . PRO A 1 84 ? 0.181 -9.985 7.291 1.00 97.38 84 PRO A C 1
ATOM 634 O O . PRO A 1 84 ? -0.363 -10.579 8.222 1.00 97.38 84 PRO A O 1
ATOM 637 N N . ALA A 1 85 ? -0.270 -8.826 6.813 1.00 95.19 85 ALA A N 1
ATOM 638 C CA . ALA A 1 85 ? -1.422 -8.118 7.351 1.00 95.19 85 ALA A CA 1
ATOM 639 C C . ALA A 1 85 ? -2.309 -7.597 6.207 1.00 95.19 85 ALA A C 1
ATOM 641 O O . ALA A 1 85 ? -1.759 -7.067 5.244 1.00 95.19 85 ALA A O 1
ATOM 642 N N . PRO A 1 86 ? -3.645 -7.694 6.326 1.00 93.00 86 PRO A N 1
ATOM 643 C CA . PRO A 1 86 ? -4.570 -7.009 5.427 1.00 93.00 86 PRO A CA 1
ATOM 644 C C . PRO A 1 86 ? -4.465 -5.487 5.561 1.00 93.00 86 PRO A C 1
ATOM 646 O O . PRO A 1 86 ? -4.178 -4.989 6.659 1.00 93.00 86 PRO A O 1
ATOM 649 N N . LEU A 1 87 ? -4.763 -4.774 4.472 1.00 88.06 87 LEU A N 1
ATOM 650 C CA . LEU A 1 87 ? -4.905 -3.314 4.45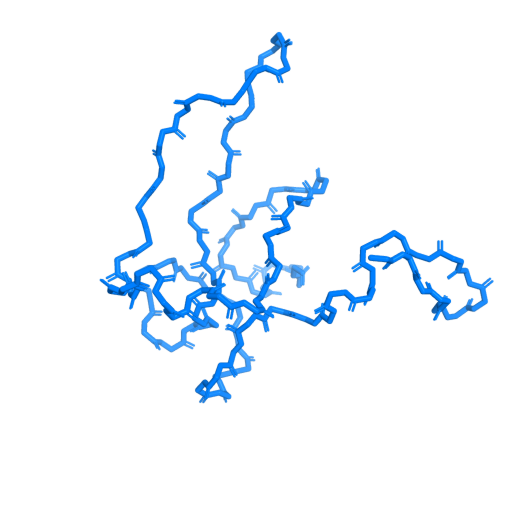7 1.00 88.06 87 LEU A CA 1
ATOM 651 C C . LEU A 1 87 ? -6.362 -2.861 4.662 1.00 88.06 87 LEU A C 1
ATOM 653 O O . LEU A 1 87 ? -7.287 -3.564 4.191 1.00 88.06 87 LEU A O 1
#

Radius of gyration: 14.06 Å; chains: 1; bounding box: 29×30×37 Å

Sequence (87 aa):
EPKEKDGKLTAGLGAGGHWDPKDTKQHGYPWQDDAHLGDLPALTVLHDGTAANPVLAPRIKHLDDVRGHSLMIHAGGDNHSDHPAPL

Organism: Aggregatibacter actinomycetemcomitans (NCBI:txid714)